Protein AF-A0A7S1C9Q1-F1 (afdb_monomer)

pLDDT: mean 74.48, std 20.8, range [36.91, 97.69]

Organism: NCBI:txid1486930

Mean predicted aligned error: 13.61 Å

Radius of gyration: 22.4 Å; Cα contacts (8 Å, |Δi|>4): 243; chains: 1; bounding box: 78×19×45 Å

Foldseek 3Di:
DPPPDPDDDWDDAQKAFPPPPDDPVPTDDIDGADWQWGAERRDIFGQAWQAGAQDISHRDSCHPHGADPQFTGHTSHNHTHGLPPQFGQDPPDDNPDPPDNQRTDGPPPPDPDRPDPDPPVVPPPPPDD

Secondary structure (DSSP, 8-state):
--TT-SSPPPPPTTEEEE-TTS-TTT--EEEEPPTTEEEETBEEEEPPTTEE--STT--STT-SEEPPTTEE--TT-SS-EEPPTTEE--TTS-TTS--SGGG-EE--TT--------TTTTSSSSS--

Nearest PDB structures (foldseek):
  8wa2-assembly1_C  TM=6.670E-01  e=3.094E-02  Chlamydomonas reinhardtii
  8wa2-assembly1_D  TM=6.337E-01  e=4.822E-02  Chlamydomonas reinhardtii
  8wa2-assembly1_B  TM=4.131E-01  e=5.137E-02  Chlamydomonas reinhardtii
  8szg-assembly1_A  TM=6.358E-01  e=3.590E+00  Homo sapiens
  7dd5-assembly1_A  TM=3.991E-01  e=6.350E+00  Gallus gallus

Solvent-accessible surface area (backbone atoms only — not comparable to full-atom values): 7643 Å² total; per-residue (Å²): 97,68,92,89,52,98,58,80,77,81,54,56,79,6,19,20,47,26,58,76,90,47,57,83,84,70,30,76,48,73,44,71,17,50,53,9,21,16,2,48,88,23,42,75,41,62,14,46,58,54,19,18,7,71,47,64,39,23,43,43,78,62,41,68,39,72,40,54,94,68,35,47,16,48,72,34,15,41,55,64,48,64,54,61,96,68,32,46,81,63,100,79,66,63,95,76,66,70,84,44,90,56,43,55,45,60,77,52,98,77,70,84,75,72,72,61,100,58,99,68,68,77,74,72,76,80,80,78,134

Structure (mmCIF, N/CA/C/O backbone):
data_AF-A0A7S1C9Q1-F1
#
_entry.id   AF-A0A7S1C9Q1-F1
#
loop_
_atom_site.group_PDB
_atom_site.id
_atom_site.type_symbol
_atom_site.label_atom_id
_atom_site.label_alt_id
_atom_site.label_comp_id
_atom_site.label_asym_id
_atom_site.label_entity_id
_atom_site.label_seq_id
_atom_site.pdbx_PDB_ins_code
_atom_site.Cartn_x
_atom_site.Cartn_y
_atom_site.Cartn_z
_atom_site.occupancy
_atom_site.B_iso_or_equiv
_atom_site.auth_seq_id
_atom_site.auth_comp_id
_atom_site.auth_asym_id
_atom_site.auth_atom_id
_atom_site.pdbx_PDB_model_num
ATOM 1 N N . CYS A 1 1 ? -16.686 0.760 19.048 1.00 52.81 1 CYS A N 1
ATOM 2 C CA . CYS A 1 1 ? -17.779 0.032 18.361 1.00 52.81 1 CYS A CA 1
ATOM 3 C C . CYS A 1 1 ? -19.021 0.914 18.286 1.00 52.81 1 CYS A C 1
ATOM 5 O O . CYS A 1 1 ? -19.241 1.654 19.242 1.00 52.81 1 CYS A O 1
ATOM 7 N N . PRO A 1 2 ? -19.820 0.872 17.204 1.00 63.75 2 PRO A N 1
ATOM 8 C CA . PRO A 1 2 ? -21.144 1.493 17.214 1.00 63.75 2 PRO A CA 1
ATOM 9 C C . PRO A 1 2 ? -21.976 0.937 18.380 1.00 63.75 2 PRO A C 1
ATOM 11 O O . PRO A 1 2 ? -21.793 -0.212 18.793 1.00 63.75 2 PRO A O 1
ATOM 14 N N . ALA A 1 3 ? -22.848 1.768 18.952 1.00 61.12 3 ALA A N 1
ATOM 15 C CA . ALA A 1 3 ? -23.639 1.381 20.114 1.00 61.12 3 ALA A CA 1
ATOM 16 C C . ALA A 1 3 ? -24.487 0.137 19.789 1.00 61.12 3 ALA A C 1
ATOM 18 O O . ALA A 1 3 ? -25.260 0.147 18.834 1.00 61.12 3 ALA A O 1
ATOM 19 N N . GLY A 1 4 ? -24.324 -0.934 20.574 1.00 68.19 4 GLY A N 1
ATOM 20 C CA . GLY A 1 4 ? -25.121 -2.162 20.456 1.00 68.19 4 GLY A CA 1
ATOM 21 C C . GLY A 1 4 ? -24.383 -3.404 19.947 1.00 68.19 4 GLY A C 1
ATOM 22 O O . GLY A 1 4 ? -24.955 -4.489 20.006 1.00 68.19 4 GLY A O 1
ATOM 23 N N . THR A 1 5 ? -23.123 -3.304 19.505 1.00 70.75 5 THR A N 1
ATOM 24 C CA . THR A 1 5 ? -22.329 -4.493 19.143 1.00 70.75 5 THR A CA 1
ATOM 25 C C . THR A 1 5 ? -21.319 -4.843 20.243 1.00 70.75 5 THR A C 1
ATOM 27 O O . THR A 1 5 ? -20.455 -4.014 20.538 1.00 70.75 5 THR A O 1
ATOM 30 N N . PRO A 1 6 ? -21.357 -6.060 20.824 1.00 73.31 6 PRO A N 1
ATOM 31 C CA . PRO A 1 6 ? -20.424 -6.472 21.878 1.00 73.31 6 PRO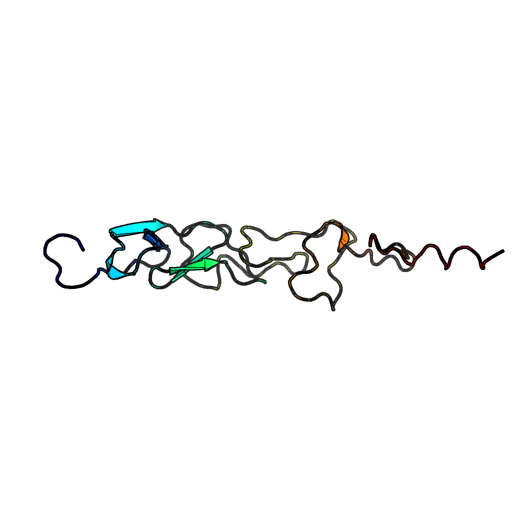 A CA 1
ATOM 32 C C . PRO A 1 6 ? -19.002 -6.753 21.362 1.00 73.31 6 PRO A C 1
ATOM 34 O O . PRO A 1 6 ? -18.092 -6.934 22.163 1.00 73.31 6 PRO A O 1
ATOM 37 N N . ALA A 1 7 ? -18.802 -6.792 20.040 1.00 77.00 7 ALA A N 1
ATOM 38 C CA . ALA A 1 7 ? -17.524 -7.084 19.398 1.00 77.00 7 ALA A CA 1
ATOM 39 C C . ALA A 1 7 ? -17.123 -5.985 18.389 1.00 77.00 7 ALA A C 1
ATOM 41 O O . ALA A 1 7 ? -18.003 -5.307 17.845 1.00 77.00 7 ALA A O 1
ATOM 42 N N . PRO A 1 8 ? -15.816 -5.811 18.114 1.00 77.25 8 PRO A N 1
ATOM 43 C CA . PRO A 1 8 ? -15.326 -4.957 17.035 1.00 77.25 8 PRO A CA 1
ATOM 44 C C . PRO A 1 8 ? -15.859 -5.402 15.671 1.00 77.25 8 PRO A C 1
ATOM 46 O O . PRO A 1 8 ? -15.907 -6.596 15.368 1.00 77.25 8 PRO A O 1
ATOM 49 N N . LEU A 1 9 ? -16.231 -4.440 14.825 1.00 84.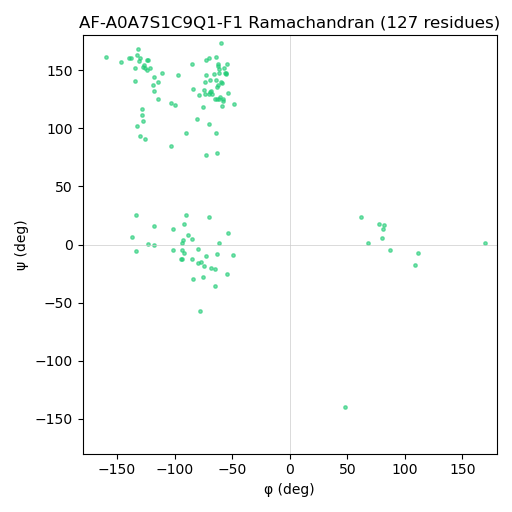81 9 LEU A N 1
ATOM 50 C CA . LEU A 1 9 ? -16.588 -4.726 13.438 1.00 84.81 9 LEU A CA 1
ATOM 51 C C . LEU A 1 9 ? -15.331 -5.048 12.626 1.00 84.81 9 LEU A C 1
ATOM 53 O O . LEU A 1 9 ? -14.300 -4.389 12.766 1.00 84.81 9 LEU A O 1
ATOM 57 N N . LYS A 1 10 ? -15.433 -6.045 11.742 1.00 88.50 10 LYS A N 1
ATOM 58 C CA . LYS A 1 10 ? -14.360 -6.377 10.803 1.00 88.50 10 LYS A CA 1
ATOM 59 C C . LYS A 1 10 ? -14.202 -5.246 9.786 1.00 88.50 10 LYS A C 1
ATOM 61 O O . LYS A 1 10 ? -15.179 -4.840 9.158 1.00 88.50 10 LYS A O 1
ATOM 66 N N . VAL A 1 11 ? -12.972 -4.772 9.600 1.00 93.06 11 VAL A N 1
ATOM 67 C CA . VAL A 1 11 ? -12.654 -3.770 8.575 1.00 93.06 11 VAL A CA 1
ATOM 68 C C . VAL A 1 11 ? -12.783 -4.413 7.184 1.00 93.06 11 VAL A C 1
ATOM 70 O O . VAL A 1 11 ? -12.260 -5.518 6.988 1.00 93.06 11 VAL A O 1
ATOM 73 N N . PRO A 1 12 ? -13.491 -3.779 6.230 1.00 94.00 12 PRO A N 1
ATOM 74 C CA . PRO A 1 12 ? -13.591 -4.288 4.865 1.00 94.00 12 PRO A CA 1
ATOM 75 C C . PRO A 1 12 ? -12.221 -4.332 4.173 1.00 94.00 12 PRO A C 1
ATOM 77 O O . PRO A 1 12 ? -11.295 -3.606 4.534 1.00 94.00 12 PRO A O 1
ATOM 80 N N . ALA A 1 13 ? -12.087 -5.203 3.171 1.00 94.94 13 ALA A N 1
ATOM 81 C CA . ALA A 1 13 ? -10.866 -5.304 2.375 1.00 94.94 13 ALA A CA 1
ATOM 82 C C . ALA A 1 13 ? -10.561 -3.964 1.682 1.00 94.94 13 ALA A C 1
ATOM 84 O O . ALA A 1 13 ? -11.485 -3.295 1.223 1.00 94.94 13 ALA A O 1
ATOM 85 N N . GLY A 1 14 ? -9.285 -3.568 1.632 1.00 95.62 14 GLY A N 1
ATOM 86 C CA . GLY A 1 14 ? -8.888 -2.277 1.061 1.00 95.62 14 GLY A CA 1
ATOM 87 C C . GLY A 1 14 ? -9.071 -1.083 2.004 1.00 95.62 14 GLY A C 1
ATOM 88 O O . GLY A 1 14 ? -8.828 0.050 1.602 1.00 95.62 14 GLY A O 1
ATOM 89 N N . TYR A 1 15 ? -9.457 -1.312 3.262 1.00 96.75 15 TYR A N 1
ATOM 90 C CA . TYR A 1 15 ? -9.551 -0.273 4.287 1.00 96.75 15 TYR A CA 1
ATOM 91 C C . TYR A 1 15 ? -8.658 -0.602 5.481 1.00 96.75 15 TYR A C 1
ATOM 93 O O . TYR A 1 15 ? -8.409 -1.768 5.802 1.00 96.75 15 TYR A O 1
ATOM 101 N N . TYR A 1 16 ? -8.203 0.436 6.175 1.00 95.75 16 TYR A N 1
ATOM 102 C CA . TYR A 1 16 ? -7.480 0.322 7.437 1.00 95.75 16 TYR A CA 1
ATOM 103 C C . TYR A 1 16 ? -8.173 1.112 8.544 1.00 95.75 16 TYR A C 1
ATOM 105 O O . TYR A 1 16 ? -8.979 2.000 8.282 1.00 95.75 16 TYR A O 1
ATOM 113 N N . SER A 1 17 ? -7.892 0.744 9.791 1.00 95.00 17 SER A N 1
ATOM 114 C CA . SER A 1 17 ? -8.523 1.325 10.980 1.00 95.00 17 SER A CA 1
ATOM 115 C C . SER A 1 17 ? -7.664 2.427 11.606 1.00 95.00 17 SER A C 1
ATOM 117 O O . SER A 1 17 ? -6.437 2.341 11.609 1.00 95.00 17 SER A O 1
ATOM 119 N N . LEU A 1 18 ? -8.324 3.445 12.156 1.00 94.25 18 LEU A N 1
ATOM 120 C CA . LEU A 1 18 ? -7.741 4.672 12.693 1.00 94.25 18 LEU A CA 1
ATOM 121 C C . LEU A 1 18 ? -8.217 4.946 14.138 1.00 94.25 18 LEU A C 1
ATOM 123 O O . LEU A 1 18 ? -9.340 4.561 14.487 1.00 94.25 18 LEU A O 1
ATOM 127 N N . PRO A 1 19 ? -7.413 5.650 14.961 1.00 93.56 19 PRO A N 1
ATOM 128 C CA . PRO A 1 19 ? -6.047 6.106 14.667 1.00 93.56 19 PRO A CA 1
ATOM 129 C C . PRO A 1 19 ? -5.033 4.946 14.671 1.00 93.56 19 PRO A C 1
ATOM 131 O O . PRO A 1 19 ? -5.181 3.986 15.425 1.00 93.56 19 PRO A O 1
ATOM 134 N N . GLU A 1 20 ? -4.013 5.011 13.807 1.00 91.94 20 GLU A N 1
ATOM 135 C CA . GLU A 1 20 ? -3.060 3.897 13.607 1.00 91.94 20 GLU A CA 1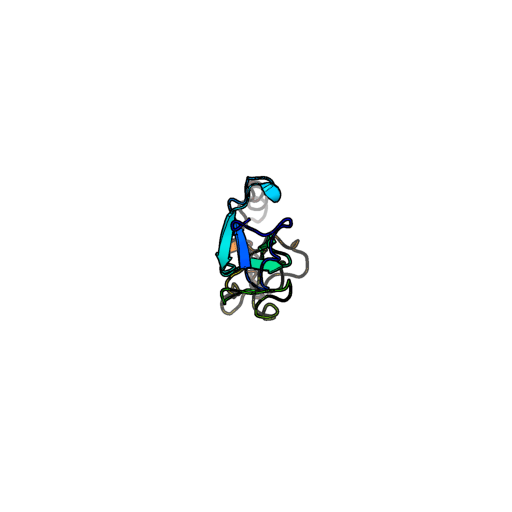
ATOM 136 C C . GLU A 1 20 ? -2.224 3.616 14.862 1.00 91.94 20 GLU A C 1
ATOM 138 O O . GLU A 1 20 ? -1.946 2.455 15.168 1.00 91.94 20 GLU A O 1
ATOM 143 N N . GLU A 1 21 ? -1.883 4.677 15.596 1.00 91.31 21 GLU A N 1
ATOM 144 C CA . GLU A 1 21 ? -1.048 4.657 16.803 1.00 91.31 21 GLU A CA 1
ATOM 145 C C . GLU A 1 21 ? -1.773 4.104 18.035 1.00 91.31 21 GLU A C 1
ATOM 147 O O . GLU A 1 21 ? -1.134 3.710 19.009 1.00 91.31 21 GLU A O 1
ATOM 152 N N . ALA A 1 22 ? -3.108 4.060 18.011 1.00 89.12 22 ALA A N 1
ATOM 153 C CA . ALA A 1 22 ? -3.871 3.497 19.111 1.00 89.12 22 ALA A CA 1
ATOM 154 C C . ALA A 1 22 ? -3.998 1.975 18.987 1.00 89.12 22 ALA A C 1
ATOM 156 O O . ALA A 1 22 ? -3.964 1.397 17.891 1.00 89.12 22 ALA A O 1
ATOM 157 N N . SER A 1 23 ? -4.205 1.322 20.135 1.00 87.12 23 SER A N 1
ATOM 158 C CA . SER A 1 23 ? -4.542 -0.099 20.179 1.00 87.12 23 SER A CA 1
ATOM 159 C C . SER A 1 23 ? -5.802 -0.377 19.358 1.00 87.12 23 SER A C 1
ATOM 161 O O . SER A 1 23 ? -6.674 0.482 19.214 1.00 87.12 23 SER A O 1
ATOM 163 N N . ALA A 1 24 ? -5.922 -1.598 18.831 1.00 83.00 24 ALA A N 1
ATOM 164 C CA . ALA A 1 24 ? -7.044 -1.991 17.976 1.00 83.00 24 ALA A CA 1
ATOM 165 C C . ALA A 1 24 ? -8.428 -1.743 18.617 1.00 83.00 24 ALA A C 1
ATOM 167 O O . ALA A 1 24 ? -9.404 -1.530 17.905 1.00 83.00 24 ALA A O 1
ATOM 168 N N . GLU A 1 25 ? -8.501 -1.727 19.949 1.00 83.38 25 GLU A N 1
ATOM 169 C CA . GLU A 1 25 ? -9.717 -1.494 20.739 1.00 83.38 25 GLU A CA 1
ATOM 170 C C . GLU A 1 25 ? -10.161 -0.025 20.763 1.00 83.38 25 GLU A C 1
ATOM 172 O O . GLU A 1 25 ? -11.348 0.266 20.905 1.00 83.38 25 GLU A O 1
ATOM 177 N N . LEU A 1 26 ? -9.212 0.901 20.615 1.00 86.69 26 LEU A N 1
ATOM 178 C CA . LEU A 1 26 ? -9.454 2.344 20.614 1.00 86.69 26 LEU A CA 1
ATOM 179 C C . LEU A 1 26 ? -9.694 2.893 19.207 1.00 86.69 26 LEU A C 1
ATOM 181 O O . LEU A 1 26 ? -10.054 4.060 19.046 1.00 86.69 26 LEU A O 1
ATOM 185 N N . ARG A 1 27 ? -9.513 2.061 18.178 1.00 89.25 27 ARG A N 1
ATOM 186 C CA . ARG A 1 27 ? -9.780 2.448 16.797 1.00 89.25 27 ARG A CA 1
ATOM 187 C C . ARG A 1 27 ? -11.279 2.595 16.574 1.00 89.25 27 ARG A C 1
ATOM 189 O O . ARG A 1 27 ? -12.075 1.718 16.908 1.00 89.25 27 ARG A O 1
ATOM 196 N N . HIS A 1 28 ? -11.669 3.727 16.006 1.00 89.38 28 HIS A N 1
ATOM 197 C CA . HIS A 1 28 ? -13.071 4.132 15.898 1.00 89.38 28 HIS A CA 1
ATOM 198 C C . HIS A 1 28 ? -13.458 4.635 14.506 1.00 89.38 28 HIS A C 1
ATOM 200 O O . HIS A 1 28 ? -14.638 4.878 14.255 1.00 89.38 28 HIS A O 1
ATOM 206 N N . SER A 1 29 ? -12.499 4.757 13.591 1.00 91.19 29 SER A N 1
ATOM 207 C CA . SER A 1 29 ? -12.737 5.118 12.196 1.00 91.19 29 SER A CA 1
ATOM 208 C C . SER A 1 29 ? -11.988 4.178 11.254 1.00 91.19 29 SER A C 1
ATOM 210 O O . SER A 1 29 ? -11.096 3.433 11.666 1.00 91.19 29 SER A O 1
ATOM 212 N N . ILE A 1 30 ? -12.389 4.180 9.984 1.00 94.56 30 ILE A N 1
ATOM 213 C CA . ILE A 1 30 ? -11.689 3.484 8.904 1.00 94.56 30 ILE A CA 1
ATOM 214 C C . ILE A 1 30 ? -11.387 4.471 7.780 1.00 94.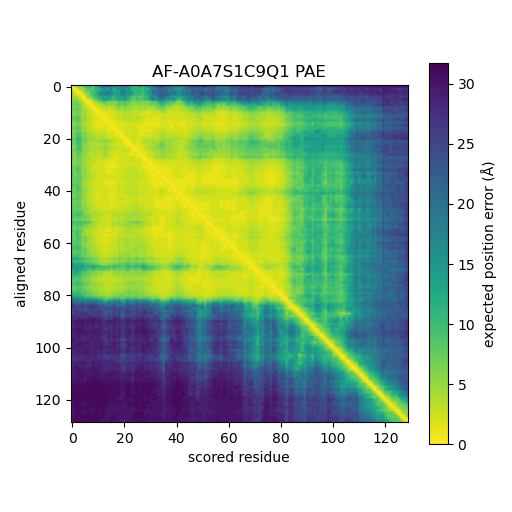56 30 ILE A C 1
ATOM 216 O O . ILE A 1 30 ? -12.123 5.438 7.597 1.00 94.56 30 ILE A O 1
ATOM 220 N N . SER A 1 31 ? -10.327 4.211 7.027 1.00 96.50 31 SER A N 1
ATOM 221 C CA . SER A 1 31 ? -9.950 4.979 5.842 1.00 96.50 31 SER A CA 1
ATOM 222 C C . SER A 1 31 ? -9.596 4.040 4.694 1.00 96.50 31 SER A C 1
ATOM 224 O O . SER A 1 31 ? -9.191 2.897 4.929 1.00 96.50 31 SER A O 1
ATOM 226 N N . ILE A 1 32 ? -9.793 4.507 3.459 1.00 97.56 32 ILE A N 1
ATOM 227 C CA . ILE A 1 32 ? -9.395 3.778 2.250 1.00 97.56 32 ILE A CA 1
ATOM 228 C C . ILE A 1 32 ? -7.876 3.635 2.222 1.00 97.56 32 ILE A C 1
ATOM 230 O O . ILE A 1 32 ? -7.162 4.552 2.627 1.00 97.56 32 ILE A O 1
ATOM 234 N N . CYS A 1 33 ? -7.376 2.486 1.771 1.00 97.44 33 CYS A N 1
ATOM 235 C CA . CYS A 1 33 ? -5.943 2.295 1.624 1.00 97.44 33 CYS A CA 1
ATOM 236 C C . CYS A 1 33 ? -5.375 3.298 0.617 1.00 97.44 33 CYS A C 1
ATOM 238 O O . CYS A 1 33 ? -5.873 3.333 -0.509 1.00 97.44 33 CYS A O 1
ATOM 240 N N . PRO A 1 34 ? -4.355 4.091 0.974 1.00 97.56 34 PRO A N 1
ATOM 241 C CA . PRO A 1 34 ? -3.734 4.985 0.013 1.00 97.56 34 PRO A CA 1
ATOM 242 C C . PRO A 1 34 ? -2.948 4.182 -1.028 1.00 97.56 34 PRO A C 1
ATOM 244 O O . PRO A 1 34 ? -2.555 3.037 -0.789 1.00 97.56 34 PRO A O 1
ATOM 247 N N . ARG A 1 35 ? -2.671 4.817 -2.165 1.00 97.69 35 ARG A N 1
ATOM 248 C CA . ARG A 1 35 ? -1.696 4.328 -3.149 1.00 97.69 35 ARG A CA 1
ATOM 249 C C . ARG A 1 35 ? -0.317 4.068 -2.513 1.00 97.69 35 ARG A C 1
ATOM 251 O O . ARG A 1 35 ? 0.005 4.524 -1.409 1.00 97.69 35 ARG A O 1
ATOM 258 N N . GLY A 1 36 ? 0.443 3.185 -3.155 1.00 96.19 36 GLY A N 1
ATOM 259 C CA . GLY A 1 36 ? 1.687 2.621 -2.626 1.00 96.19 36 GLY A CA 1
ATOM 260 C C . GLY A 1 36 ? 1.500 1.691 -1.422 1.00 96.19 36 GLY A C 1
ATOM 261 O O . GLY A 1 36 ? 2.478 1.172 -0.890 1.00 96.19 36 GLY A O 1
ATOM 262 N N . HIS A 1 37 ? 0.268 1.450 -0.966 1.00 97.50 37 HIS A N 1
ATOM 263 C CA . HIS A 1 37 ? -0.029 0.596 0.180 1.00 97.50 37 HIS A CA 1
ATOM 264 C C . HIS A 1 37 ? -1.133 -0.404 -0.145 1.00 97.50 37 HIS A C 1
ATOM 266 O O . HIS A 1 37 ? -1.960 -0.193 -1.024 1.00 97.50 37 HIS A O 1
ATOM 272 N N . TYR A 1 38 ? -1.160 -1.490 0.620 1.00 97.56 38 TYR A N 1
ATOM 273 C CA . TYR A 1 38 ? -2.272 -2.423 0.671 1.00 97.56 38 TYR A CA 1
ATOM 274 C C . TYR A 1 38 ? -2.771 -2.584 2.106 1.00 97.56 38 TYR A C 1
ATOM 276 O O . TYR A 1 38 ? -2.022 -2.441 3.078 1.00 97.56 38 TYR A O 1
ATOM 284 N N . CYS A 1 39 ? -4.062 -2.865 2.241 1.00 97.38 39 CYS A N 1
ATOM 285 C CA . CYS A 1 39 ? -4.743 -2.915 3.519 1.00 97.38 39 CYS A CA 1
ATOM 286 C C . CYS A 1 39 ? -5.480 -4.242 3.674 1.00 97.38 39 CYS A C 1
ATOM 288 O O . CYS A 1 39 ? -6.541 -4.466 3.086 1.00 97.38 39 CYS A O 1
ATOM 290 N N . GLU A 1 40 ? -4.913 -5.105 4.516 1.00 95.38 40 GLU A N 1
ATOM 291 C CA . GLU A 1 40 ? -5.447 -6.424 4.842 1.00 95.38 40 GLU A CA 1
ATOM 292 C C . GLU A 1 40 ? -5.782 -6.484 6.335 1.00 95.38 40 GLU A C 1
ATOM 294 O O . GLU A 1 40 ? -4.998 -6.064 7.189 1.00 95.38 40 GLU A O 1
ATOM 299 N N . GLY A 1 41 ? -6.981 -6.969 6.669 1.00 91.75 41 GLY A N 1
ATOM 300 C CA . GLY A 1 41 ? -7.409 -7.112 8.065 1.00 91.75 41 GLY A CA 1
ATOM 301 C C . GLY A 1 41 ? -7.476 -5.792 8.846 1.00 91.75 41 GLY A C 1
ATOM 302 O O . GLY A 1 41 ? -7.368 -5.803 10.069 1.00 91.75 41 GLY A O 1
ATOM 303 N N . GLY A 1 42 ? -7.635 -4.655 8.163 1.00 93.31 42 GLY A N 1
ATOM 304 C CA . GLY A 1 42 ? -7.673 -3.340 8.801 1.00 93.31 42 GLY A CA 1
ATOM 305 C C . GLY A 1 42 ? -6.306 -2.743 9.141 1.00 93.31 42 GLY A C 1
ATOM 306 O O . GLY A 1 42 ? -6.256 -1.765 9.895 1.00 93.31 42 GLY A O 1
ATOM 307 N N . VAL A 1 43 ? -5.221 -3.310 8.601 1.00 94.06 43 VAL A N 1
ATOM 308 C CA . VAL A 1 43 ? -3.838 -2.857 8.791 1.00 94.06 43 VAL A CA 1
ATOM 309 C C . VAL A 1 43 ? -3.270 -2.362 7.466 1.00 94.06 43 VAL A C 1
ATOM 311 O O . VAL A 1 43 ? -3.251 -3.108 6.490 1.00 94.06 43 VAL A O 1
ATOM 314 N N . LYS A 1 44 ? -2.766 -1.126 7.453 1.00 96.38 44 LYS A N 1
ATOM 315 C CA . LYS A 1 44 ? -2.069 -0.528 6.311 1.00 96.38 44 LYS A CA 1
ATOM 316 C C . LYS A 1 44 ? -0.631 -1.038 6.250 1.00 96.38 44 LYS A C 1
ATOM 318 O O . LYS A 1 44 ? 0.085 -0.982 7.249 1.00 96.38 44 LYS A O 1
ATOM 323 N N . ARG A 1 45 ? -0.205 -1.528 5.088 1.00 96.62 45 ARG A N 1
ATOM 324 C CA . ARG A 1 45 ? 1.158 -2.006 4.829 1.00 96.62 45 ARG A CA 1
ATOM 325 C C . ARG A 1 45 ? 1.653 -1.445 3.500 1.00 96.62 45 ARG A C 1
ATOM 327 O O . ARG A 1 45 ? 0.864 -1.377 2.563 1.00 96.62 45 ARG A O 1
ATOM 334 N N . PRO A 1 46 ? 2.924 -1.037 3.388 1.00 96.50 46 PRO A N 1
ATOM 335 C CA . PRO A 1 46 ? 3.457 -0.592 2.110 1.00 96.50 46 PRO A CA 1
ATOM 336 C C . PRO A 1 46 ? 3.496 -1.759 1.121 1.00 96.50 46 PRO A C 1
ATOM 338 O O . PRO A 1 46 ? 3.742 -2.904 1.516 1.00 96.50 46 PRO A O 1
ATOM 341 N N . CYS A 1 47 ? 3.279 -1.467 -0.160 1.00 95.69 47 CYS A N 1
ATOM 342 C CA . CYS A 1 47 ? 3.472 -2.434 -1.232 1.00 95.69 47 CYS A CA 1
ATOM 343 C C . CYS A 1 47 ? 4.885 -3.022 -1.153 1.00 95.69 47 CYS A C 1
ATOM 345 O O . CYS A 1 47 ? 5.846 -2.259 -1.006 1.00 95.69 47 CYS A O 1
ATOM 347 N N . PRO A 1 48 ? 5.041 -4.359 -1.190 1.00 92.44 48 PRO A N 1
ATOM 348 C CA . PRO A 1 48 ? 6.362 -4.955 -1.120 1.00 92.44 48 PRO A CA 1
ATOM 349 C C . PRO A 1 48 ? 7.197 -4.483 -2.311 1.00 92.44 48 PRO A C 1
ATOM 351 O O . PRO A 1 48 ? 6.679 -4.269 -3.402 1.00 92.44 48 PRO A O 1
ATOM 354 N N . ALA A 1 49 ? 8.507 -4.339 -2.117 1.00 85.88 49 ALA A N 1
ATOM 355 C CA . ALA A 1 49 ? 9.384 -4.012 -3.235 1.00 85.88 49 ALA A CA 1
ATOM 356 C C . ALA A 1 49 ? 9.204 -5.047 -4.367 1.00 85.88 49 ALA A C 1
ATOM 358 O O . ALA A 1 49 ? 8.962 -6.223 -4.091 1.00 85.88 49 ALA A O 1
ATOM 359 N N . GLY A 1 50 ? 9.342 -4.634 -5.625 1.00 84.69 50 GLY A N 1
ATOM 360 C CA . GLY A 1 50 ? 9.107 -5.462 -6.815 1.00 84.69 50 GLY A CA 1
ATOM 361 C C . GLY A 1 50 ? 7.660 -5.483 -7.329 1.00 84.69 50 GLY A C 1
ATOM 362 O O . GLY A 1 50 ? 7.422 -6.052 -8.392 1.00 84.69 50 GLY A O 1
ATOM 363 N N . VAL A 1 51 ? 6.715 -4.845 -6.635 1.00 91.25 51 VAL A N 1
ATOM 364 C CA . VAL A 1 51 ? 5.369 -4.522 -7.142 1.00 91.25 51 VAL A CA 1
ATOM 365 C C . VAL A 1 51 ? 5.085 -3.042 -6.883 1.00 91.25 51 VAL A C 1
ATOM 367 O O . VAL A 1 51 ? 5.723 -2.432 -6.025 1.00 91.25 51 VAL A O 1
ATOM 370 N N . TYR A 1 52 ? 4.127 -2.470 -7.602 1.00 93.19 52 TYR A N 1
ATOM 371 C CA . TYR A 1 52 ? 3.653 -1.103 -7.374 1.00 93.19 52 TYR A CA 1
ATOM 372 C C . TYR A 1 52 ? 2.139 -1.083 -7.138 1.00 93.19 52 TYR A C 1
ATOM 374 O O . TYR A 1 52 ? 1.429 -2.027 -7.498 1.00 93.19 52 TYR A O 1
ATOM 382 N N . GLY A 1 53 ? 1.651 -0.023 -6.495 1.00 96.62 53 GLY A N 1
ATOM 383 C CA . GLY A 1 53 ? 0.236 0.194 -6.202 1.00 96.62 53 GLY A CA 1
ATOM 384 C C . GLY A 1 53 ? -0.228 1.585 -6.623 1.00 96.62 53 GLY A C 1
ATOM 385 O O . GLY A 1 53 ? -0.126 2.518 -5.832 1.00 96.62 53 GLY A O 1
ATOM 386 N N . ASP A 1 54 ? -0.760 1.712 -7.835 1.00 96.62 54 ASP A N 1
ATOM 387 C CA . ASP A 1 54 ? -1.226 2.983 -8.419 1.00 96.62 54 ASP A CA 1
ATOM 388 C C . ASP A 1 54 ? -2.665 3.363 -8.023 1.00 96.62 54 ASP A C 1
ATOM 390 O O . ASP A 1 54 ? -3.095 4.500 -8.219 1.00 96.62 54 ASP A O 1
ATOM 394 N N . SER A 1 55 ? -3.409 2.422 -7.441 1.00 96.44 55 SER A N 1
ATOM 395 C CA . SER A 1 55 ? -4.808 2.592 -7.060 1.00 96.44 55 SER A CA 1
ATOM 396 C C . SER A 1 55 ? -4.990 2.614 -5.546 1.00 96.44 55 SER A C 1
ATOM 398 O O . SER A 1 55 ? -4.306 1.901 -4.811 1.00 96.44 55 SER A O 1
ATOM 400 N N . GLU A 1 56 ? -5.973 3.376 -5.075 1.00 97.44 56 GLU A N 1
ATOM 401 C CA . GLU A 1 56 ? -6.434 3.298 -3.690 1.00 97.44 56 GLU A CA 1
ATOM 402 C C . GLU A 1 56 ? -7.244 2.015 -3.441 1.00 97.44 56 GLU A C 1
ATOM 404 O O . GLU A 1 56 ? -7.800 1.405 -4.353 1.00 97.44 56 GLU A O 1
ATOM 409 N N . GLY A 1 57 ? -7.346 1.607 -2.177 1.00 96.88 57 GLY A N 1
ATOM 410 C CA . GLY A 1 57 ? -8.191 0.484 -1.769 1.00 96.88 57 GLY A CA 1
ATOM 411 C C . GLY A 1 57 ? -7.609 -0.899 -2.066 1.00 96.88 57 GLY A C 1
ATOM 412 O O . GLY A 1 57 ? -8.345 -1.886 -2.046 1.00 96.88 57 GLY A O 1
ATOM 413 N N . LEU A 1 58 ? -6.301 -1.004 -2.316 1.00 97.56 58 LEU A N 1
ATOM 414 C CA . LEU A 1 58 ? -5.644 -2.285 -2.576 1.00 97.56 58 LEU A CA 1
ATOM 415 C C . LEU A 1 58 ? -5.743 -3.215 -1.352 1.00 97.56 58 LEU A C 1
ATOM 417 O O . LEU A 1 58 ? -5.340 -2.830 -0.252 1.00 97.56 58 LEU A O 1
ATOM 421 N N . PRO A 1 59 ? -6.269 -4.445 -1.499 1.00 96.62 59 PRO A N 1
ATOM 422 C CA . PRO A 1 59 ? -6.516 -5.321 -0.354 1.00 96.62 59 PRO A CA 1
ATOM 423 C C . PRO A 1 59 ? -5.383 -6.309 -0.054 1.00 96.62 59 PRO A C 1
ATOM 425 O O . PRO A 1 59 ? -5.405 -6.944 0.996 1.00 96.62 59 PRO A O 1
ATOM 428 N N . THR A 1 60 ? -4.415 -6.486 -0.961 1.00 96.62 60 THR A N 1
ATOM 429 C CA . THR A 1 60 ? -3.397 -7.546 -0.854 1.00 96.62 60 THR A CA 1
ATOM 430 C C . THR A 1 60 ? -2.001 -7.063 -1.224 1.00 96.62 60 THR A C 1
ATOM 432 O O . THR A 1 60 ? -1.840 -6.092 -1.960 1.00 96.62 60 THR A O 1
ATOM 435 N N . ALA A 1 61 ? -0.990 -7.815 -0.783 1.00 95.88 61 ALA A N 1
ATOM 436 C CA . ALA A 1 61 ? 0.418 -7.569 -1.092 1.00 95.88 61 ALA A CA 1
ATOM 437 C C . ALA A 1 61 ? 0.774 -7.691 -2.587 1.00 95.88 61 ALA A C 1
ATOM 439 O O . ALA A 1 61 ? 1.894 -7.356 -2.961 1.00 95.88 61 ALA A O 1
ATOM 440 N N . ALA A 1 62 ? -0.149 -8.160 -3.436 1.00 95.56 62 ALA A N 1
ATOM 441 C CA . ALA A 1 62 ? 0.020 -8.112 -4.887 1.00 95.56 62 ALA A CA 1
ATOM 442 C C . ALA A 1 62 ? -0.028 -6.673 -5.431 1.00 95.56 62 ALA A C 1
ATOM 444 O O . ALA A 1 62 ? 0.482 -6.422 -6.520 1.00 95.56 62 ALA A O 1
ATOM 445 N N . CYS A 1 63 ? -0.607 -5.744 -4.658 1.00 96.06 63 CYS A N 1
ATOM 446 C CA . CYS A 1 63 ? -0.855 -4.366 -5.059 1.00 96.06 63 CYS A CA 1
ATOM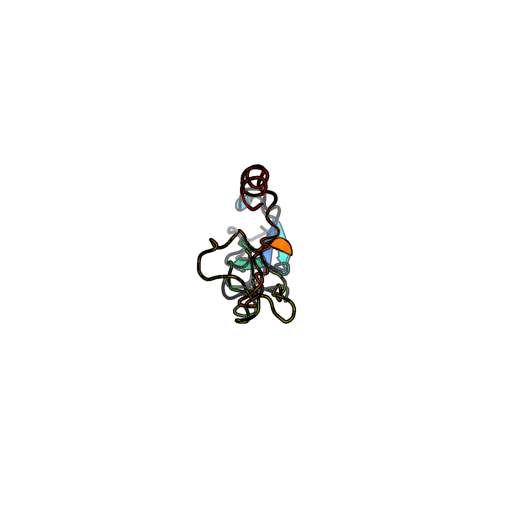 447 C C . CYS A 1 63 ? -1.519 -4.289 -6.444 1.00 96.06 63 CYS A C 1
ATOM 449 O O . CYS A 1 63 ? -2.427 -5.081 -6.703 1.00 96.06 63 CYS A O 1
ATOM 451 N N . THR A 1 64 ? -1.127 -3.343 -7.300 1.00 96.19 64 THR A N 1
ATOM 452 C CA . THR A 1 64 ? -1.681 -3.233 -8.653 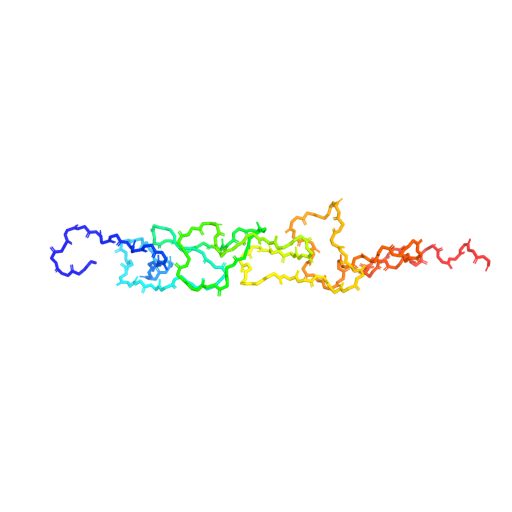1.00 96.19 64 THR A CA 1
ATOM 453 C C . THR A 1 64 ? -1.057 -4.281 -9.564 1.00 96.19 64 THR A C 1
ATOM 455 O O . THR A 1 64 ? -1.770 -5.081 -10.170 1.00 96.19 64 THR A O 1
ATOM 458 N N . ALA A 1 65 ? 0.273 -4.272 -9.689 1.00 94.94 65 ALA A N 1
ATOM 459 C CA . ALA A 1 65 ? 0.973 -5.157 -10.609 1.00 94.94 65 ALA A CA 1
ATOM 460 C C . ALA A 1 65 ? 2.462 -5.335 -10.253 1.00 94.94 65 ALA A C 1
ATOM 462 O O . ALA A 1 65 ? 3.049 -4.512 -9.540 1.00 94.94 65 ALA A O 1
ATOM 463 N N . PRO A 1 66 ? 3.098 -6.404 -10.774 1.00 91.25 66 PRO A N 1
ATOM 464 C CA . PRO A 1 66 ? 4.547 -6.559 -10.759 1.00 91.25 66 PRO A CA 1
ATOM 465 C C . PRO A 1 66 ? 5.267 -5.390 -11.420 1.00 91.25 66 PRO A C 1
ATOM 467 O O . PRO A 1 66 ? 4.784 -4.811 -12.394 1.00 91.25 66 PRO A O 1
ATOM 470 N N . CYS A 1 67 ? 6.458 -5.087 -10.915 1.00 85.75 67 CYS A N 1
ATOM 471 C CA . CYS A 1 67 ? 7.310 -4.079 -11.515 1.00 85.75 67 CYS A CA 1
ATOM 472 C C . CYS A 1 67 ? 7.722 -4.484 -12.942 1.00 85.75 67 CYS A C 1
ATOM 474 O O . CYS A 1 67 ? 8.098 -5.645 -13.151 1.00 85.75 67 CYS A O 1
ATOM 476 N N . PRO A 1 68 ? 7.684 -3.564 -13.923 1.00 83.81 68 PRO A N 1
ATOM 477 C CA . PRO A 1 68 ? 8.185 -3.833 -15.263 1.00 83.81 68 PRO A CA 1
ATOM 478 C C . PRO A 1 68 ? 9.687 -4.166 -15.240 1.00 83.81 68 PRO A C 1
ATOM 480 O O . PRO A 1 68 ? 10.420 -3.644 -14.403 1.00 83.81 68 PRO A O 1
ATOM 483 N N . PRO A 1 69 ? 10.181 -4.984 -16.187 1.00 72.50 69 PRO A N 1
ATOM 484 C CA . PRO A 1 69 ? 11.581 -5.420 -16.220 1.00 72.50 69 PRO A CA 1
ATOM 485 C C . PRO A 1 69 ? 12.581 -4.279 -16.458 1.00 72.50 69 PRO A C 1
ATOM 487 O O . PRO A 1 69 ? 13.757 -4.418 -16.142 1.00 72.50 69 PRO A O 1
ATOM 490 N N . THR A 1 70 ? 12.127 -3.161 -17.025 1.00 69.75 70 THR A N 1
ATOM 491 C CA . THR A 1 70 ? 12.926 -1.952 -17.273 1.00 69.75 70 THR A CA 1
ATOM 492 C C . THR A 1 70 ? 12.837 -0.932 -16.135 1.00 69.75 70 THR A C 1
ATOM 494 O O . THR A 1 70 ? 13.373 0.168 -16.261 1.00 69.75 70 THR A O 1
ATOM 497 N N . GLY A 1 71 ? 12.140 -1.265 -15.044 1.00 71.50 71 GLY A N 1
ATOM 498 C CA . GLY A 1 71 ? 11.900 -0.358 -13.931 1.00 71.50 71 GLY A CA 1
ATOM 499 C C . GLY A 1 71 ? 12.181 -0.967 -12.563 1.00 71.50 71 GLY A C 1
ATOM 500 O O . GLY A 1 71 ? 12.354 -2.174 -12.398 1.00 71.50 71 GLY A O 1
ATOM 501 N N . LEU A 1 72 ? 12.211 -0.093 -11.563 1.00 73.62 72 LEU A N 1
ATOM 502 C CA . LEU A 1 72 ? 12.396 -0.425 -10.160 1.00 73.62 72 LEU A CA 1
ATOM 503 C C . LEU A 1 72 ? 11.168 0.005 -9.355 1.00 73.62 72 LEU A C 1
ATOM 505 O O . LEU A 1 72 ? 10.648 1.105 -9.519 1.00 73.62 72 LEU A O 1
ATOM 509 N N . CYS A 1 73 ? 10.740 -0.855 -8.435 1.00 83.81 73 CYS A N 1
ATOM 510 C CA . CYS A 1 73 ? 9.644 -0.573 -7.518 1.00 83.81 73 CYS A CA 1
ATOM 511 C C . CYS A 1 73 ? 10.154 -0.796 -6.090 1.00 83.81 73 CYS A C 1
ATOM 513 O O . CYS A 1 73 ? 10.148 -1.943 -5.622 1.00 83.81 73 CYS A O 1
ATOM 515 N N . PRO A 1 74 ? 10.700 0.236 -5.418 1.00 82.94 74 PRO A N 1
ATOM 516 C CA . PRO A 1 74 ? 11.012 0.167 -3.994 1.00 82.94 74 PRO A CA 1
ATOM 517 C C . PRO A 1 74 ? 9.774 -0.119 -3.126 1.00 82.94 74 PRO A C 1
ATOM 519 O O . PRO A 1 74 ? 8.636 -0.195 -3.589 1.00 82.94 74 PRO A O 1
ATOM 522 N N . LEU A 1 75 ? 10.013 -0.328 -1.829 1.00 88.88 75 LEU A N 1
ATOM 523 C CA . LEU A 1 75 ? 8.944 -0.525 -0.855 1.00 88.88 75 LEU A CA 1
ATOM 524 C C . LEU A 1 75 ? 8.005 0.689 -0.872 1.00 88.88 75 LEU A C 1
ATOM 526 O O . LEU A 1 75 ? 8.449 1.814 -0.667 1.00 88.88 75 LEU A O 1
ATOM 530 N N . GLY A 1 76 ? 6.713 0.448 -1.072 1.00 91.38 76 GLY A N 1
ATOM 531 C CA . GLY A 1 76 ? 5.708 1.504 -1.089 1.00 91.38 76 GLY A CA 1
ATOM 532 C C . GLY A 1 76 ? 5.581 2.266 -2.411 1.00 91.38 76 GLY A C 1
ATOM 533 O O . GLY A 1 76 ? 5.012 3.353 -2.416 1.00 91.38 76 GLY A O 1
ATOM 534 N N . SER A 1 77 ? 6.099 1.729 -3.521 1.00 88.75 77 SER A N 1
ATOM 535 C CA . SER A 1 77 ? 5.971 2.355 -4.841 1.00 88.75 77 SER A CA 1
ATOM 536 C C . SER A 1 77 ? 4.521 2.524 -5.287 1.00 88.75 77 SER A C 1
ATOM 538 O O . SER A 1 77 ? 3.761 1.557 -5.357 1.00 88.75 77 SER A O 1
ATOM 540 N N . GLU A 1 78 ? 4.173 3.751 -5.663 1.00 95.19 78 GLU A N 1
ATOM 541 C CA . GLU A 1 78 ? 2.898 4.100 -6.307 1.00 95.19 78 GLU A CA 1
ATOM 542 C C . GLU A 1 78 ? 2.966 3.857 -7.822 1.00 95.19 78 GLU A C 1
ATOM 544 O O . GLU A 1 78 ? 1.984 3.480 -8.449 1.00 95.19 78 GLU A O 1
ATOM 549 N N . GLU A 1 79 ? 4.163 3.988 -8.390 1.00 89.69 79 GLU A N 1
ATOM 550 C CA . GLU A 1 79 ? 4.465 3.798 -9.803 1.00 89.69 79 GLU A CA 1
ATOM 551 C C . GLU A 1 79 ? 5.883 3.215 -9.979 1.00 89.69 79 GLU A C 1
ATOM 553 O O . GLU A 1 79 ? 6.721 3.345 -9.075 1.00 89.69 79 GLU A O 1
ATOM 558 N N . PRO A 1 80 ? 6.172 2.546 -11.111 1.00 84.69 80 PRO A N 1
ATOM 559 C CA . PRO A 1 80 ? 7.521 2.101 -11.441 1.00 84.69 80 PRO A CA 1
ATOM 560 C C . PRO A 1 80 ? 8.460 3.266 -11.749 1.00 84.69 80 PRO A C 1
ATOM 562 O O . PRO A 1 80 ? 8.165 4.109 -12.593 1.00 84.69 80 PRO A O 1
ATOM 565 N N . LEU A 1 81 ? 9.647 3.248 -11.151 1.00 79.19 81 LEU A N 1
ATOM 566 C CA . LEU A 1 81 ? 10.742 4.128 -11.543 1.00 79.19 81 LEU A CA 1
ATOM 567 C C . LEU A 1 81 ? 11.424 3.528 -12.772 1.00 79.19 81 LEU A C 1
ATOM 569 O O . LEU A 1 81 ? 12.090 2.499 -12.667 1.00 79.19 81 LEU A O 1
ATOM 573 N N . LEU A 1 82 ? 11.231 4.135 -13.940 1.00 73.38 82 LEU A N 1
ATOM 574 C CA . LEU A 1 82 ? 11.880 3.699 -15.175 1.00 73.38 82 LEU A CA 1
ATOM 575 C C . LEU A 1 82 ? 13.287 4.299 -15.269 1.00 73.38 82 LEU A C 1
ATOM 577 O O . LEU A 1 82 ? 13.467 5.496 -15.052 1.00 73.38 82 LEU A O 1
ATOM 581 N N . CYS A 1 83 ? 14.275 3.475 -15.619 1.00 63.91 83 CYS A N 1
ATOM 582 C CA . CYS A 1 83 ? 15.559 3.989 -16.084 1.00 63.91 83 CYS A CA 1
ATOM 583 C C . CYS A 1 83 ? 15.378 4.522 -17.516 1.00 63.91 83 CYS A C 1
ATOM 585 O O . CYS A 1 83 ? 14.765 3.852 -18.349 1.00 63.91 83 CYS A O 1
ATOM 587 N N . GLU A 1 84 ? 15.883 5.724 -17.798 1.00 62.28 84 GLU A N 1
ATOM 588 C CA . GLU A 1 84 ? 15.871 6.300 -19.150 1.00 62.28 84 GLU A CA 1
ATOM 589 C C . GLU A 1 84 ? 16.726 5.470 -20.131 1.00 62.28 84 GLU A C 1
ATOM 591 O O . GLU A 1 84 ? 17.576 4.671 -19.720 1.00 62.28 84 GLU A O 1
ATOM 596 N N . ASP A 1 85 ? 16.489 5.658 -21.435 1.00 51.25 85 ASP A N 1
ATOM 597 C CA . ASP A 1 85 ? 17.149 4.921 -22.520 1.00 51.25 85 ASP A CA 1
ATOM 598 C C . ASP A 1 85 ? 18.679 4.868 -22.349 1.00 51.25 85 ASP A C 1
ATOM 600 O O . ASP A 1 85 ? 19.357 5.892 -22.322 1.00 51.25 85 ASP A O 1
ATOM 604 N N . GLY A 1 86 ? 19.220 3.646 -22.269 1.00 50.56 86 GLY A N 1
ATOM 605 C CA . GLY A 1 86 ? 20.661 3.372 -22.154 1.00 50.56 86 GLY A CA 1
ATOM 606 C C . GLY A 1 86 ? 21.120 2.856 -20.787 1.00 50.56 86 GLY A C 1
ATOM 607 O O . GLY A 1 86 ? 22.168 2.212 -20.712 1.00 50.56 86 GLY A O 1
ATOM 608 N N . ASN A 1 87 ? 20.305 3.028 -19.741 1.00 50.69 87 ASN A N 1
ATOM 609 C CA . ASN A 1 87 ? 20.678 2.703 -18.366 1.00 50.69 87 ASN A CA 1
ATOM 610 C C . ASN A 1 87 ? 19.852 1.565 -17.764 1.00 50.69 87 ASN A C 1
ATOM 612 O O . ASN A 1 87 ? 18.634 1.524 -17.925 1.00 50.69 87 ASN A O 1
ATOM 616 N N . TRP A 1 88 ? 20.496 0.666 -17.009 1.00 53.22 88 TRP A N 1
ATOM 617 C CA . TRP A 1 88 ? 19.793 -0.380 -16.250 1.00 53.22 88 TRP A CA 1
ATOM 618 C C . TRP A 1 88 ? 20.400 -0.597 -14.862 1.00 53.22 88 TRP A C 1
ATOM 620 O O . TRP A 1 88 ? 21.561 -0.273 -14.608 1.00 53.22 88 TRP A O 1
ATOM 630 N N . CYS A 1 89 ? 19.619 -1.208 -13.970 1.00 59.06 89 CYS A N 1
ATOM 631 C CA . CYS A 1 89 ? 20.087 -1.658 -12.661 1.00 59.06 89 CYS A CA 1
ATOM 632 C C . CYS A 1 89 ? 20.932 -2.934 -12.835 1.00 59.06 89 CYS A C 1
ATOM 634 O O . CYS A 1 89 ? 20.435 -3.941 -13.336 1.00 59.06 89 CYS A O 1
ATOM 636 N N . ARG A 1 90 ? 22.217 -2.905 -12.460 1.00 52.84 90 ARG A N 1
ATOM 637 C CA . ARG A 1 90 ? 23.109 -4.073 -12.583 1.00 52.84 90 ARG A CA 1
ATOM 638 C C . ARG A 1 90 ? 22.717 -5.185 -11.600 1.00 52.84 90 ARG A C 1
ATOM 640 O O . ARG A 1 90 ? 22.428 -4.909 -10.436 1.00 52.84 90 ARG A O 1
ATOM 647 N N . ASP A 1 91 ? 22.818 -6.437 -12.055 1.00 48.16 91 ASP A N 1
ATOM 648 C CA . ASP A 1 91 ? 22.665 -7.664 -11.259 1.00 48.16 91 ASP A CA 1
ATOM 649 C C . ASP A 1 91 ? 23.755 -7.756 -10.172 1.00 48.16 91 ASP A C 1
ATOM 651 O O . ASP A 1 91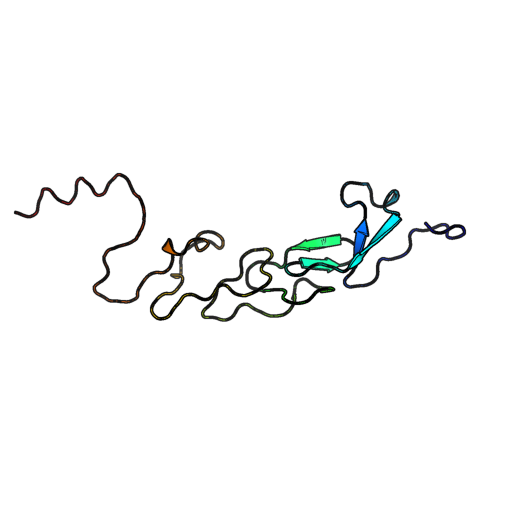 ? 24.786 -8.391 -10.387 1.00 48.16 91 ASP A O 1
ATOM 655 N N . ASN A 1 92 ? 23.598 -7.020 -9.066 1.00 46.31 92 ASN A N 1
ATOM 656 C CA . ASN A 1 92 ? 24.263 -7.196 -7.758 1.00 46.31 92 ASN A CA 1
ATOM 657 C C . ASN A 1 92 ? 24.036 -6.017 -6.789 1.00 46.31 92 ASN A C 1
ATOM 659 O O . ASN A 1 92 ? 24.561 -6.058 -5.677 1.00 46.31 92 ASN A O 1
ATOM 663 N N . LEU A 1 93 ? 23.273 -4.977 -7.155 1.00 53.00 93 LEU A N 1
ATOM 664 C CA . LEU A 1 93 ? 22.829 -3.996 -6.161 1.00 53.00 93 LEU A CA 1
ATOM 665 C C . LEU A 1 93 ? 21.729 -4.617 -5.295 1.00 53.00 93 LEU A C 1
ATOM 667 O O . LEU A 1 93 ? 20.766 -5.206 -5.795 1.00 53.00 93 LEU A O 1
ATOM 671 N N . VAL A 1 94 ? 21.888 -4.513 -3.977 1.00 48.62 94 VAL A N 1
ATOM 672 C CA . VAL A 1 94 ? 20.867 -4.943 -3.021 1.00 48.62 94 VAL A CA 1
ATOM 673 C C . VAL A 1 94 ? 19.617 -4.089 -3.268 1.00 48.62 94 VAL A C 1
ATOM 675 O O . VAL A 1 94 ? 19.712 -2.974 -3.775 1.00 48.62 94 VAL A O 1
ATOM 678 N N . ARG A 1 95 ? 18.433 -4.614 -2.924 1.00 50.00 95 ARG A N 1
ATOM 679 C CA . ARG A 1 95 ? 17.074 -4.093 -3.221 1.00 50.00 95 ARG A CA 1
ATOM 680 C C . ARG A 1 9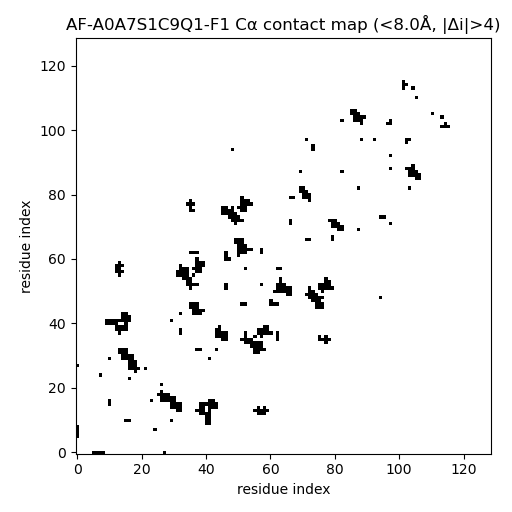5 ? 16.784 -2.626 -2.800 1.00 50.00 95 ARG A C 1
ATOM 682 O O . ARG A 1 95 ? 15.625 -2.225 -2.828 1.00 50.00 95 ARG A O 1
ATOM 689 N N . GLY A 1 96 ? 17.781 -1.839 -2.393 1.00 49.81 96 GLY A N 1
ATOM 690 C CA . GLY A 1 96 ? 17.666 -0.469 -1.897 1.00 49.81 96 GLY A CA 1
ATOM 691 C C . GLY A 1 96 ? 18.710 0.540 -2.396 1.00 49.81 96 GLY A C 1
ATOM 692 O O . GLY A 1 96 ? 18.662 1.656 -1.905 1.00 49.81 96 GLY A O 1
ATOM 693 N N . ASP A 1 97 ? 19.600 0.222 -3.347 1.00 50.16 97 ASP A N 1
ATOM 694 C CA . ASP A 1 97 ? 20.696 1.137 -3.751 1.00 50.16 97 ASP A CA 1
ATOM 695 C C . ASP A 1 97 ? 20.441 1.909 -5.067 1.00 50.16 97 ASP A C 1
ATOM 697 O O . ASP A 1 97 ? 21.213 2.784 -5.451 1.00 50.16 97 ASP A O 1
ATOM 701 N N . CYS A 1 98 ? 19.335 1.629 -5.764 1.00 57.66 98 CYS A N 1
ATOM 702 C CA . CYS A 1 98 ? 18.990 2.259 -7.048 1.00 57.66 98 CYS A CA 1
ATOM 703 C C . CYS A 1 98 ? 18.110 3.526 -6.917 1.00 57.66 98 CYS A C 1
ATOM 705 O O . CYS A 1 98 ? 17.468 3.934 -7.878 1.00 57.66 98 CYS A O 1
ATOM 707 N N . TYR A 1 99 ? 18.037 4.139 -5.728 1.00 55.53 99 TYR A N 1
ATOM 708 C CA . TYR A 1 99 ? 17.112 5.248 -5.417 1.00 55.53 99 TYR A CA 1
ATOM 709 C C . TYR A 1 99 ? 17.566 6.628 -5.914 1.00 55.53 99 TYR A C 1
ATOM 711 O O . TYR A 1 99 ? 16.840 7.610 -5.766 1.00 55.53 99 TYR A O 1
ATOM 719 N N . ALA A 1 100 ? 18.759 6.719 -6.493 1.00 47.38 100 ALA A N 1
ATOM 720 C CA . ALA A 1 100 ? 19.265 7.938 -7.095 1.00 47.38 100 ALA A CA 1
ATOM 721 C C . ALA A 1 100 ? 19.496 7.702 -8.587 1.00 47.38 100 ALA A C 1
ATOM 723 O O . ALA A 1 100 ? 19.999 6.648 -8.975 1.00 47.38 100 ALA A O 1
ATOM 724 N N . ALA A 1 101 ? 19.247 8.729 -9.403 1.00 46.22 101 ALA A N 1
ATOM 725 C CA . ALA A 1 101 ? 19.638 8.793 -10.816 1.00 46.22 101 ALA A CA 1
ATOM 726 C C . ALA A 1 101 ? 21.128 8.437 -11.079 1.00 46.22 101 ALA A C 1
ATOM 728 O O . ALA A 1 101 ? 21.526 8.257 -12.223 1.00 46.22 101 ALA A O 1
ATOM 729 N N . ALA A 1 102 ? 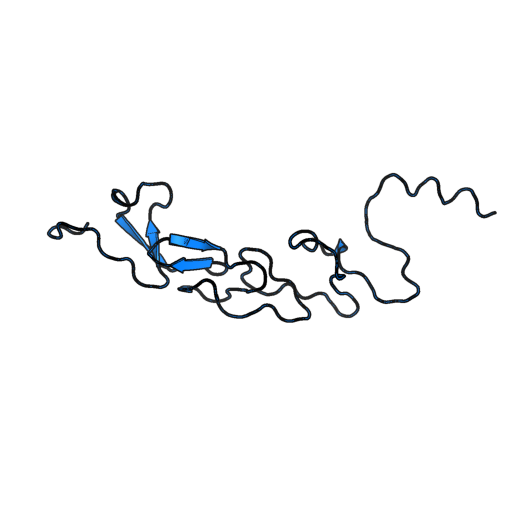21.945 8.299 -10.026 1.00 46.91 102 ALA A N 1
ATOM 730 C CA . ALA A 1 102 ? 23.337 7.858 -10.042 1.00 46.91 102 ALA A CA 1
ATOM 731 C C . ALA A 1 102 ? 23.558 6.334 -10.207 1.00 46.91 102 ALA A C 1
ATOM 733 O O . ALA A 1 102 ? 24.677 5.926 -10.497 1.00 46.91 102 ALA A O 1
ATOM 734 N N . ALA A 1 103 ? 22.541 5.480 -10.020 1.00 46.66 103 ALA A N 1
ATOM 735 C CA . ALA A 1 103 ? 22.683 4.014 -10.133 1.00 46.66 103 ALA A CA 1
ATOM 736 C C . ALA A 1 103 ? 22.348 3.454 -11.531 1.00 46.66 103 ALA A C 1
ATOM 738 O O . ALA A 1 103 ? 22.385 2.244 -11.763 1.00 46.66 103 ALA A O 1
ATOM 739 N N . CYS A 1 104 ? 22.003 4.347 -12.450 1.00 50.06 104 CYS A N 1
ATOM 740 C CA . CYS A 1 104 ? 21.844 4.096 -13.867 1.00 50.06 104 CYS A CA 1
ATOM 741 C C . CYS A 1 104 ? 23.229 3.845 -14.482 1.00 50.06 104 CYS A C 1
ATOM 743 O O . CYS A 1 104 ? 24.012 4.779 -14.623 1.00 50.06 104 CYS A O 1
ATOM 745 N N . VAL A 1 105 ? 23.564 2.584 -14.780 1.00 52.88 105 VAL A N 1
ATOM 746 C CA . VAL A 1 105 ? 24.852 2.248 -15.405 1.00 52.88 105 VAL A CA 1
ATOM 747 C C . VAL A 1 105 ? 24.647 2.041 -16.904 1.00 52.88 105 VAL A C 1
ATOM 749 O O . VAL A 1 105 ? 23.902 1.143 -17.306 1.00 52.88 105 VAL A O 1
ATOM 752 N N . ASP A 1 106 ? 25.338 2.841 -17.715 1.00 46.78 106 ASP A N 1
ATOM 753 C CA . ASP A 1 106 ? 25.415 2.676 -19.166 1.00 46.78 106 ASP A CA 1
ATOM 754 C C . ASP A 1 106 ? 26.077 1.334 -19.517 1.00 46.78 106 ASP A C 1
ATOM 756 O O . ASP A 1 106 ? 27.129 0.984 -18.979 1.00 46.78 106 ASP A O 1
ATOM 760 N N . LYS A 1 107 ? 25.543 0.602 -20.504 1.00 42.47 107 LYS A N 1
ATOM 761 C CA . LYS A 1 107 ? 26.240 -0.565 -21.103 1.00 42.47 107 LYS A CA 1
ATOM 762 C C . LYS A 1 107 ? 27.110 -0.196 -22.288 1.00 42.47 107 LYS A C 1
ATOM 764 O O . LYS A 1 107 ? 27.359 -1.027 -23.165 1.00 42.47 107 LYS A O 1
ATOM 769 N N . SER A 1 108 ? 27.574 1.045 -22.334 1.00 45.00 108 SER A N 1
ATOM 770 C CA . SER A 1 108 ? 28.653 1.367 -23.247 1.00 45.00 108 SER A CA 1
ATOM 771 C C . SER A 1 108 ? 29.889 0.580 -22.798 1.00 45.00 108 SER A C 1
ATOM 773 O O . SER A 1 108 ? 30.309 0.739 -21.650 1.00 45.00 108 SER A O 1
ATOM 775 N N . PRO A 1 109 ? 30.524 -0.232 -23.665 1.00 49.53 109 PRO A N 1
ATOM 776 C CA . PRO A 1 109 ? 31.801 -0.876 -23.345 1.00 49.53 109 PRO A CA 1
ATOM 777 C C . PRO A 1 109 ? 32.938 0.135 -23.080 1.00 49.53 109 PRO A C 1
ATOM 779 O O . PRO A 1 109 ? 34.063 -0.276 -22.816 1.00 49.53 109 PRO A O 1
ATOM 782 N N . PHE A 1 110 ? 32.644 1.442 -23.135 1.00 44.50 110 PHE A N 1
ATOM 783 C CA . PHE A 1 110 ? 33.570 2.552 -22.943 1.00 44.50 110 PHE A CA 1
ATOM 784 C C . PHE A 1 110 ? 33.253 3.475 -21.748 1.00 44.50 110 PHE A C 1
ATOM 786 O O . PHE A 1 110 ? 34.008 4.419 -21.538 1.00 44.50 110 PHE A O 1
ATOM 793 N N . SER A 1 111 ? 32.186 3.262 -20.960 1.00 44.84 111 SER A N 1
ATOM 794 C CA . SER A 1 111 ? 31.881 4.167 -19.832 1.00 44.84 111 SER A CA 1
ATOM 795 C C . SER A 1 111 ? 32.563 3.705 -18.540 1.00 44.84 111 SER A C 1
ATOM 797 O O . SER A 1 111 ? 32.067 2.838 -17.824 1.00 44.84 111 SER A O 1
ATOM 799 N N . THR A 1 112 ? 33.733 4.272 -18.245 1.00 46.00 112 THR A N 1
ATOM 800 C CA . THR A 1 112 ? 34.457 4.095 -16.973 1.00 46.00 112 THR A CA 1
ATOM 801 C C . THR A 1 112 ? 33.996 5.054 -15.875 1.00 46.00 112 THR A C 1
ATOM 803 O O . THR A 1 112 ? 34.567 5.052 -14.788 1.00 46.00 112 THR A O 1
ATOM 806 N N . THR A 1 113 ? 32.967 5.869 -16.103 1.00 44.12 113 THR A N 1
ATOM 807 C CA . THR A 1 113 ? 32.549 6.879 -15.127 1.00 44.12 113 THR A CA 1
ATOM 808 C C . THR A 1 113 ? 31.308 6.414 -14.383 1.00 44.12 113 THR A C 1
ATOM 810 O O . THR A 1 113 ? 30.179 6.765 -14.715 1.00 44.12 113 THR A O 1
ATOM 813 N N . ALA A 1 114 ? 31.531 5.629 -13.331 1.00 44.84 114 ALA A N 1
ATOM 814 C CA . ALA A 1 114 ? 30.579 5.577 -12.235 1.00 44.84 114 ALA A CA 1
ATOM 815 C C . ALA A 1 114 ? 30.448 7.001 -11.672 1.00 44.84 114 ALA A C 1
ATOM 817 O O . ALA A 1 114 ? 31.429 7.573 -11.196 1.00 44.84 114 ALA A O 1
ATOM 818 N N . VAL A 1 115 ? 29.249 7.584 -11.712 1.00 49.03 115 VAL A N 1
ATOM 819 C CA . VAL A 1 115 ? 28.932 8.753 -10.884 1.00 49.03 115 VAL A CA 1
ATOM 820 C C . VAL A 1 115 ? 28.791 8.242 -9.451 1.00 49.03 115 VAL A C 1
ATOM 822 O O . VAL A 1 115 ? 27.702 8.004 -8.943 1.00 49.03 115 VAL A O 1
ATOM 825 N N . GLY A 1 116 ? 29.935 7.991 -8.823 1.00 39.75 116 GLY A N 1
ATOM 826 C CA . GLY A 1 116 ? 30.071 7.625 -7.428 1.00 39.75 116 GLY A CA 1
ATOM 827 C C . GLY A 1 116 ? 31.086 8.563 -6.805 1.00 39.75 116 GLY A C 1
ATOM 828 O O . GLY A 1 116 ? 32.265 8.525 -7.137 1.00 39.75 116 GLY A O 1
ATOM 829 N N . ILE A 1 117 ? 30.612 9.432 -5.918 1.00 47.88 117 ILE A N 1
ATOM 830 C CA . ILE A 1 117 ? 31.455 10.255 -5.058 1.00 47.88 117 ILE A CA 1
ATOM 831 C C . ILE A 1 117 ? 32.212 9.283 -4.140 1.00 47.88 117 ILE A C 1
ATOM 833 O O . ILE A 1 117 ? 31.670 8.819 -3.141 1.00 47.88 117 ILE A O 1
ATOM 837 N N . GLY A 1 118 ? 33.441 8.934 -4.517 1.00 36.91 118 GLY A N 1
ATOM 838 C CA . GLY A 1 118 ? 34.380 8.136 -3.737 1.00 36.91 118 GLY A CA 1
ATOM 839 C C . GLY A 1 118 ? 35.708 8.879 -3.661 1.00 36.91 118 GLY A C 1
ATOM 840 O O . GLY A 1 118 ? 36.349 9.135 -4.674 1.00 36.91 118 GLY A O 1
ATOM 841 N N . ILE A 1 119 ? 36.101 9.263 -2.452 1.00 49.06 119 ILE A N 1
ATOM 842 C CA . ILE A 1 119 ? 37.278 10.085 -2.114 1.00 49.06 119 ILE A CA 1
ATOM 843 C C . ILE A 1 119 ? 38.634 9.377 -2.323 1.00 49.06 119 ILE A C 1
ATOM 845 O O . ILE A 1 119 ? 39.628 9.799 -1.744 1.00 49.06 119 ILE A O 1
ATOM 849 N N . ASP A 1 120 ? 38.713 8.356 -3.179 1.00 50.09 120 ASP A N 1
ATOM 850 C CA . ASP A 1 120 ? 39.938 7.569 -3.390 1.00 50.09 120 ASP A CA 1
ATOM 851 C C . ASP A 1 120 ? 40.432 7.548 -4.853 1.00 50.09 120 ASP A C 1
ATOM 853 O O . ASP A 1 120 ? 41.488 6.984 -5.141 1.00 50.09 120 ASP A O 1
ATOM 857 N N . ASP A 1 121 ? 39.746 8.223 -5.785 1.00 49.34 121 ASP A N 1
ATOM 858 C CA . ASP A 1 121 ? 40.147 8.289 -7.206 1.00 49.34 121 ASP A CA 1
ATOM 859 C C . ASP A 1 121 ? 41.120 9.437 -7.545 1.00 49.34 121 ASP A C 1
ATOM 861 O O . ASP A 1 121 ? 41.465 9.665 -8.702 1.00 49.34 121 ASP A O 1
ATOM 865 N N . ALA A 1 122 ? 41.643 10.146 -6.539 1.00 46.47 122 ALA A N 1
ATOM 866 C CA . ALA A 1 122 ? 42.710 11.130 -6.746 1.00 46.47 122 ALA A CA 1
ATOM 867 C C . ALA A 1 122 ? 44.107 10.489 -6.885 1.00 46.47 122 ALA A C 1
ATOM 869 O O . ALA A 1 122 ? 45.034 11.144 -7.358 1.00 46.47 122 ALA A O 1
ATOM 870 N N . LEU A 1 123 ? 44.287 9.219 -6.491 1.00 48.31 123 LEU A N 1
ATOM 871 C CA . LEU A 1 123 ? 45.611 8.578 -6.471 1.00 48.31 123 LEU A CA 1
ATOM 872 C C . LEU A 1 123 ? 45.943 7.789 -7.750 1.00 48.31 123 LEU A C 1
ATOM 874 O O . LEU A 1 123 ? 47.099 7.435 -7.967 1.00 48.31 123 LEU A O 1
ATOM 878 N N . ARG A 1 124 ? 44.966 7.536 -8.630 1.00 52.19 124 ARG A N 1
ATOM 879 C CA . ARG A 1 124 ? 45.188 6.781 -9.876 1.00 52.19 124 ARG A CA 1
ATOM 880 C C . ARG A 1 124 ? 45.502 7.644 -11.105 1.00 52.19 124 ARG A C 1
ATOM 882 O O . ARG A 1 124 ? 45.844 7.087 -12.140 1.00 52.19 124 ARG A O 1
ATOM 889 N N . ALA A 1 125 ? 45.450 8.971 -10.978 1.00 48.25 125 ALA A N 1
ATOM 890 C CA . ALA A 1 125 ? 45.687 9.924 -12.070 1.00 48.25 125 ALA A CA 1
ATOM 891 C C . ALA A 1 125 ? 47.092 10.574 -12.068 1.00 48.25 125 ALA A C 1
ATOM 893 O O . ALA A 1 125 ? 47.301 11.563 -12.760 1.00 48.25 125 ALA A O 1
ATOM 894 N N . LEU A 1 126 ? 48.056 10.050 -11.295 1.00 51.16 126 LEU A N 1
ATOM 895 C CA . LEU A 1 126 ? 49.449 10.544 -11.255 1.00 51.16 126 LEU A CA 1
ATOM 896 C C . LEU A 1 126 ? 50.492 9.502 -11.709 1.00 51.16 126 LEU A C 1
ATOM 898 O O . LEU A 1 126 ? 51.674 9.660 -11.417 1.00 51.16 126 LEU A O 1
ATOM 902 N N . LEU A 1 127 ? 50.076 8.423 -12.382 1.00 52.75 127 LEU A N 1
ATOM 903 C CA . LEU A 1 127 ? 50.982 7.367 -12.868 1.00 52.75 127 LEU A CA 1
ATOM 904 C C . LEU A 1 127 ? 50.732 6.952 -14.330 1.00 52.75 127 LEU A C 1
ATOM 906 O O . LEU A 1 127 ? 51.094 5.840 -14.703 1.00 52.75 127 LEU A O 1
ATOM 910 N N . ASP A 1 128 ? 50.165 7.833 -15.153 1.00 51.88 128 ASP A N 1
ATOM 911 C CA . ASP A 1 128 ? 50.219 7.692 -16.613 1.00 51.88 128 ASP A CA 1
ATOM 912 C C . ASP A 1 128 ? 50.635 9.049 -17.219 1.00 51.88 128 ASP A C 1
ATOM 914 O O . ASP A 1 128 ? 49.831 9.979 -17.279 1.00 51.88 128 ASP A O 1
ATOM 918 N N . ASP A 1 129 ? 51.926 9.091 -17.582 1.00 44.34 129 ASP A N 1
ATOM 919 C CA . ASP A 1 129 ? 52.787 10.138 -18.187 1.00 44.34 129 ASP A CA 1
ATOM 920 C C . ASP A 1 129 ? 53.202 11.367 -17.344 1.00 44.34 129 ASP A C 1
ATOM 922 O O . ASP A 1 129 ? 52.482 12.392 -17.296 1.00 44.34 129 ASP A O 1
#

Sequence (129 aa):
CPAGTPAPLKVPAGYYSLPEEASAELRHSISICPRGHYCEGGVKRPCPAGVYGDSEGLPTAACTAPCPPTGLCPLGSEEPLLCEDGNWCRDNLVRGDCYAAAACVDKSPFSTTAVGIGIDDALRALLDD